Protein AF-A0A4U9TX77-F1 (afdb_monomer_lite)

InterPro domains:
  IPR004165 Coenzyme A transferase family I [PF01144] (2-104)
  IPR037171 NagB/RpiA transferase-like [SSF100950] (2-104)

Organism: Serratia fonticola (NCBI:txid47917)

Structure (mmCIF, N/CA/C/O backbone):
data_AF-A0A4U9TX77-F1
#
_entry.id   AF-A0A4U9TX77-F1
#
loop_
_atom_site.group_PDB
_atom_site.id
_atom_site.type_symbol
_atom_site.label_atom_id
_atom_site.label_alt_id
_atom_site.label_comp_id
_atom_site.label_asym_id
_atom_site.label_entity_id
_atom_site.label_seq_id
_atom_site.pdbx_PDB_ins_code
_atom_site.Cartn_x
_atom_site.Cartn_y
_atom_site.Cartn_z
_atom_site.occupancy
_atom_site.B_iso_or_equiv
_atom_site.auth_seq_id
_atom_site.auth_comp_id
_atom_site.auth_asym_id
_atom_site.auth_atom_id
_atom_site.pdbx_PDB_model_num
ATOM 1 N N . MET A 1 1 ? 6.964 0.429 -17.149 1.00 83.31 1 MET A N 1
ATOM 2 C CA . MET A 1 1 ? 6.309 0.214 -15.839 1.00 83.31 1 MET A CA 1
ATOM 3 C C . MET A 1 1 ? 4.940 0.872 -15.904 1.00 83.31 1 MET A C 1
ATOM 5 O O . MET A 1 1 ? 4.873 1.934 -16.502 1.00 83.31 1 MET A O 1
ATOM 9 N N . LYS A 1 2 ? 3.869 0.242 -15.406 1.00 95.12 2 LYS A N 1
ATOM 10 C CA . LYS A 1 2 ? 2.502 0.814 -15.444 1.00 95.12 2 LYS A CA 1
ATOM 11 C C . LYS A 1 2 ? 1.948 1.141 -14.052 1.00 95.12 2 LYS A C 1
ATOM 13 O O . LYS A 1 2 ? 1.067 1.982 -13.930 1.00 95.12 2 LYS A O 1
ATOM 18 N N . TRP A 1 3 ? 2.466 0.477 -13.023 1.00 97.31 3 TRP A N 1
ATOM 19 C CA . TRP A 1 3 ? 1.978 0.544 -11.652 1.00 97.31 3 TRP A CA 1
ATOM 20 C C . TRP A 1 3 ? 3.146 0.345 -10.680 1.00 97.31 3 TRP A C 1
ATOM 22 O O . TRP A 1 3 ? 4.036 -0.461 -10.974 1.00 97.31 3 TRP A O 1
ATOM 32 N N . ALA A 1 4 ? 3.149 1.069 -9.562 1.00 97.19 4 ALA A N 1
ATOM 33 C CA . ALA A 1 4 ? 4.161 1.002 -8.514 1.00 97.19 4 ALA A CA 1
ATOM 34 C C . ALA A 1 4 ? 3.541 1.202 -7.119 1.00 97.19 4 ALA A C 1
ATOM 36 O O . ALA A 1 4 ? 2.738 2.110 -6.912 1.00 97.19 4 ALA A O 1
ATOM 37 N N . LEU A 1 5 ? 3.984 0.396 -6.154 1.00 97.50 5 LEU A N 1
ATOM 38 C CA . LEU A 1 5 ? 3.725 0.567 -4.725 1.00 97.50 5 LEU A CA 1
ATOM 39 C C . LEU A 1 5 ? 5.067 0.542 -3.998 1.00 97.50 5 LEU A C 1
ATOM 41 O O . LEU A 1 5 ? 5.814 -0.432 -4.107 1.00 97.50 5 LEU A O 1
ATOM 45 N N . CYS A 1 6 ? 5.385 1.609 -3.270 1.00 96.38 6 CYS A N 1
ATOM 46 C CA . CYS A 1 6 ? 6.640 1.723 -2.528 1.00 96.38 6 CYS A CA 1
ATOM 47 C C . CYS A 1 6 ? 6.394 2.268 -1.120 1.00 96.38 6 CYS A C 1
ATOM 49 O O . CYS A 1 6 ? 5.335 2.822 -0.845 1.00 96.38 6 CYS A O 1
ATOM 51 N N . GLY A 1 7 ? 7.370 2.079 -0.227 1.00 95.00 7 GLY A N 1
ATOM 52 C CA . GLY A 1 7 ? 7.354 2.681 1.112 1.00 95.00 7 GLY A CA 1
ATOM 53 C C . GLY A 1 7 ? 8.170 3.966 1.232 1.00 95.00 7 GLY A C 1
ATOM 54 O O . GLY A 1 7 ? 8.058 4.686 2.220 1.00 95.00 7 GLY A O 1
ATOM 55 N N . HIS A 1 8 ? 9.018 4.236 0.237 1.00 94.50 8 HIS A N 1
ATOM 56 C CA . HIS A 1 8 ? 9.856 5.421 0.180 1.00 94.50 8 HIS A CA 1
ATOM 57 C C . HIS A 1 8 ? 10.262 5.712 -1.270 1.00 94.50 8 HIS A C 1
ATOM 59 O O . HIS A 1 8 ? 10.995 4.942 -1.887 1.00 94.50 8 HIS A O 1
ATOM 65 N N . TRP A 1 9 ? 9.787 6.831 -1.811 1.00 94.12 9 TRP A N 1
ATOM 66 C CA . TRP A 1 9 ? 9.955 7.192 -3.223 1.00 94.12 9 TRP A CA 1
ATOM 67 C C . TRP A 1 9 ? 11.233 8.005 -3.506 1.00 94.12 9 TRP A C 1
ATOM 69 O O . TRP A 1 9 ? 11.753 7.987 -4.620 1.00 94.12 9 TRP A O 1
ATOM 79 N N . GLY A 1 10 ? 11.818 8.653 -2.491 1.00 89.88 10 GLY A N 1
ATOM 80 C CA . GLY A 1 10 ? 12.993 9.523 -2.657 1.00 89.88 10 GLY A CA 1
ATOM 81 C C . GLY A 1 10 ? 14.273 8.817 -3.131 1.00 89.88 10 GLY A C 1
ATOM 82 O O . GLY A 1 10 ? 15.148 9.451 -3.708 1.00 89.88 10 GLY A O 1
ATOM 83 N N . GLN A 1 11 ? 14.381 7.497 -2.949 1.00 89.19 11 GLN A N 1
ATOM 84 C CA . GLN A 1 11 ? 15.561 6.706 -3.341 1.00 89.19 11 GLN A CA 1
ATOM 85 C C . GLN A 1 11 ? 15.557 6.294 -4.824 1.00 89.19 11 GLN A C 1
ATOM 87 O O . GLN A 1 11 ? 16.477 5.626 -5.291 1.00 89.19 11 GLN A O 1
ATOM 92 N N . SER A 1 12 ? 14.513 6.629 -5.586 1.00 90.44 12 SER A N 1
ATOM 93 C CA . SER A 1 12 ? 14.390 6.253 -7.000 1.00 90.44 12 SER A CA 1
ATOM 94 C C . SER A 1 12 ? 13.751 7.379 -7.820 1.00 90.44 12 SER A C 1
ATOM 96 O O . SER A 1 12 ? 12.615 7.236 -8.273 1.00 90.44 12 SER A O 1
ATOM 98 N N . PRO A 1 13 ? 14.485 8.484 -8.069 1.00 91.75 13 PRO A N 1
ATOM 99 C CA . PRO A 1 13 ? 13.938 9.704 -8.673 1.00 91.75 13 PRO A CA 1
ATOM 100 C C . PRO A 1 13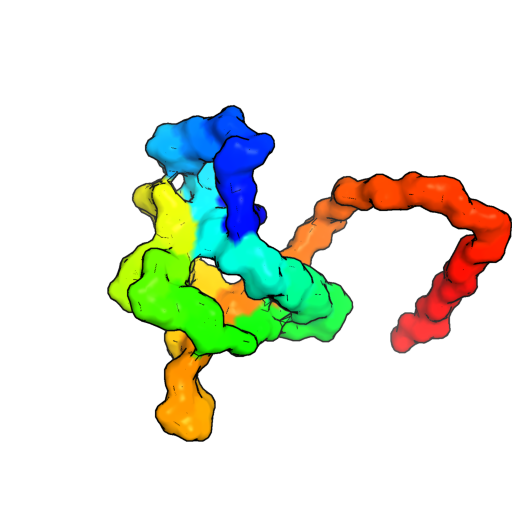 ? 13.277 9.455 -10.030 1.00 91.75 13 PRO A C 1
ATOM 102 O O . PRO A 1 13 ? 12.171 9.914 -10.261 1.00 91.75 13 PRO A O 1
ATOM 105 N N . ARG A 1 14 ? 13.861 8.602 -10.883 1.00 94.81 14 ARG A N 1
ATOM 106 C CA . ARG A 1 14 ? 13.270 8.272 -12.194 1.00 94.81 14 ARG A CA 1
ATOM 107 C C . ARG A 1 14 ? 11.885 7.621 -12.104 1.00 94.81 14 ARG A C 1
ATOM 109 O O . ARG A 1 14 ? 11.116 7.722 -13.051 1.00 94.81 14 ARG A O 1
ATOM 116 N N . ILE A 1 15 ? 11.587 6.893 -11.026 1.00 94.56 15 ILE A N 1
ATOM 117 C CA . ILE A 1 15 ? 10.262 6.287 -10.815 1.00 94.56 15 ILE A CA 1
ATOM 118 C C . ILE A 1 15 ? 9.300 7.346 -10.268 1.00 94.56 15 ILE A C 1
ATOM 120 O O . ILE A 1 15 ? 8.157 7.411 -10.717 1.00 94.56 15 ILE A O 1
ATOM 124 N N . SER A 1 16 ? 9.777 8.203 -9.365 1.00 95.62 16 SER A N 1
ATOM 125 C CA . SER A 1 16 ? 9.024 9.350 -8.849 1.00 95.62 16 SER A CA 1
ATOM 126 C C . SER A 1 16 ? 8.617 10.317 -9.962 1.00 95.62 16 SER A C 1
ATOM 128 O O . SER A 1 16 ? 7.439 10.640 -10.056 1.00 95.62 16 SER A O 1
ATOM 130 N N . ASP A 1 17 ? 9.521 10.646 -10.890 1.00 96.44 17 ASP A N 1
ATOM 131 C CA . ASP A 1 17 ? 9.231 11.497 -12.053 1.00 96.44 17 ASP A CA 1
ATOM 132 C C . ASP A 1 17 ? 8.069 10.939 -12.894 1.00 96.44 17 ASP A C 1
ATOM 134 O O . ASP A 1 17 ? 7.225 11.678 -13.400 1.00 96.44 17 ASP A O 1
ATOM 138 N N . LEU A 1 18 ? 8.000 9.611 -13.052 1.00 96.88 18 LEU A N 1
ATOM 139 C CA . LEU A 1 18 ? 6.904 8.963 -13.776 1.00 96.88 18 LEU A CA 1
ATOM 140 C C . LEU A 1 18 ? 5.578 9.069 -13.018 1.00 96.88 18 LEU A C 1
ATOM 142 O O . LEU A 1 18 ? 4.531 9.201 -13.655 1.00 96.88 18 LEU A O 1
ATOM 146 N N . ALA A 1 19 ? 5.606 8.988 -11.687 1.00 96.75 19 ALA A N 1
ATOM 147 C CA . ALA A 1 19 ? 4.417 9.169 -10.864 1.00 96.75 19 ALA A CA 1
ATOM 148 C C . ALA A 1 19 ? 3.932 10.624 -10.906 1.00 96.75 19 ALA A C 1
ATOM 150 O O . ALA A 1 19 ? 2.748 10.849 -11.150 1.00 96.75 19 ALA A O 1
ATOM 151 N N . GLU A 1 20 ? 4.829 11.599 -10.762 1.00 96.06 20 GLU A N 1
ATOM 152 C CA . GLU A 1 20 ? 4.509 13.031 -10.836 1.00 96.06 20 GLU A CA 1
ATOM 153 C C . GLU A 1 20 ? 3.924 13.420 -12.199 1.00 96.06 20 GLU A C 1
ATOM 155 O O . GLU A 1 20 ? 2.945 14.157 -12.284 1.00 96.06 20 GLU A O 1
ATOM 160 N N . GLN A 1 21 ? 4.456 12.850 -13.283 1.00 97.19 21 GLN A N 1
ATOM 161 C CA . GLN A 1 21 ? 3.963 13.075 -14.646 1.00 97.19 21 GLN A CA 1
ATOM 162 C C . GLN A 1 21 ? 2.690 12.274 -14.981 1.00 97.19 21 GLN A C 1
ATOM 164 O O . GLN A 1 21 ? 2.324 12.191 -16.153 1.00 97.19 21 GLN A O 1
ATOM 169 N N . ASN A 1 22 ? 2.031 11.646 -13.996 1.00 96.88 22 ASN A N 1
ATOM 170 C CA . ASN A 1 22 ? 0.844 10.799 -14.183 1.00 96.88 22 ASN A CA 1
ATOM 171 C C . ASN A 1 22 ? 1.035 9.663 -15.218 1.00 96.88 22 ASN A C 1
ATOM 173 O O . ASN A 1 22 ? 0.078 9.196 -15.834 1.00 96.88 22 ASN A O 1
ATOM 177 N N . LYS A 1 23 ? 2.271 9.186 -15.423 1.00 97.56 23 LYS A N 1
ATOM 178 C CA . LYS A 1 23 ? 2.589 8.124 -16.400 1.00 97.56 23 LYS A CA 1
ATOM 179 C C . LYS A 1 23 ? 2.394 6.714 -15.844 1.00 97.56 23 LYS A C 1
ATOM 181 O O . LYS A 1 23 ? 2.306 5.762 -16.620 1.00 97.56 23 LYS A O 1
ATOM 186 N N . ILE A 1 24 ? 2.358 6.566 -14.520 1.00 97.62 24 ILE A N 1
ATOM 187 C CA . ILE A 1 24 ? 2.136 5.295 -13.821 1.00 97.62 24 ILE A CA 1
ATOM 188 C C . ILE A 1 24 ? 1.135 5.476 -12.683 1.00 97.62 24 ILE A C 1
ATOM 190 O O . ILE A 1 24 ? 1.101 6.532 -12.055 1.00 97.62 24 ILE A O 1
ATOM 194 N N . ALA A 1 25 ? 0.374 4.429 -12.369 1.00 97.88 25 ALA A N 1
ATOM 195 C CA . ALA A 1 25 ? -0.340 4.364 -11.098 1.00 97.88 25 ALA A CA 1
ATOM 196 C C . ALA A 1 25 ? 0.673 4.197 -9.952 1.00 97.88 25 ALA A C 1
ATOM 198 O O . ALA A 1 25 ? 1.599 3.389 -10.053 1.00 97.88 25 ALA A O 1
ATOM 199 N N . ALA A 1 26 ? 0.522 4.975 -8.888 1.00 98.06 26 ALA A N 1
ATOM 200 C CA . ALA A 1 26 ? 1.529 5.169 -7.860 1.00 98.06 26 ALA A CA 1
ATOM 201 C C . ALA A 1 26 ? 0.892 5.197 -6.467 1.00 98.06 26 ALA A C 1
ATOM 203 O O . ALA A 1 26 ? 0.064 6.056 -6.158 1.00 98.06 26 ALA A O 1
ATOM 204 N N . TYR A 1 27 ? 1.325 4.266 -5.620 1.00 98.25 27 TYR A N 1
ATOM 205 C CA . TYR A 1 27 ? 0.869 4.121 -4.244 1.00 98.25 27 TYR A CA 1
ATOM 206 C C . TYR A 1 27 ? 2.028 4.229 -3.259 1.00 98.25 27 TYR A C 1
ATOM 208 O O . TYR A 1 27 ? 3.145 3.768 -3.519 1.00 98.25 27 TYR A O 1
ATOM 216 N N . ASN A 1 28 ? 1.740 4.778 -2.085 1.00 97.69 28 ASN A N 1
ATOM 217 C CA . ASN A 1 28 ? 2.674 4.844 -0.978 1.00 97.69 28 ASN A CA 1
ATOM 218 C C . ASN A 1 28 ? 2.051 4.248 0.285 1.00 97.69 28 ASN A C 1
ATOM 220 O O . ASN A 1 28 ? 1.130 4.817 0.868 1.00 97.69 28 ASN A O 1
ATOM 224 N N . TYR A 1 29 ? 2.571 3.097 0.702 1.00 98.25 29 TYR A N 1
ATOM 225 C CA . TYR A 1 29 ? 2.250 2.501 1.999 1.00 98.25 29 TYR A CA 1
ATOM 226 C C . TYR A 1 29 ? 3.317 2.902 3.015 1.00 98.25 29 TYR A C 1
ATOM 228 O O . TYR A 1 29 ? 4.487 2.992 2.64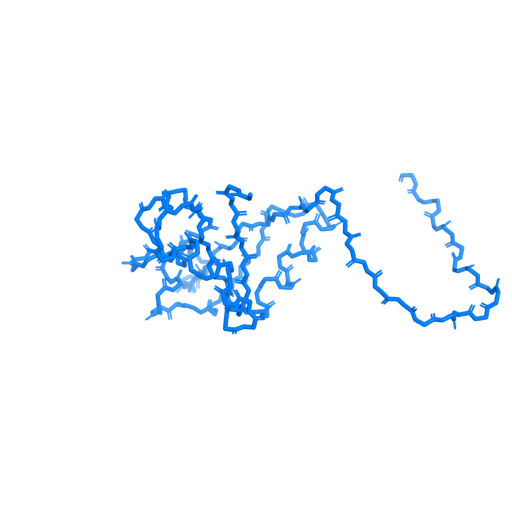9 1.00 98.25 29 TYR A O 1
ATOM 236 N N . PRO A 1 30 ? 2.988 3.058 4.307 1.00 97.94 30 PRO A N 1
ATOM 237 C CA . PRO A 1 30 ? 4.015 3.155 5.337 1.00 97.94 30 PRO A CA 1
ATOM 238 C C . PRO A 1 30 ? 4.981 1.962 5.228 1.00 97.94 30 PRO A C 1
ATOM 240 O O . PRO A 1 30 ? 4.544 0.815 5.138 1.00 97.94 30 PRO A O 1
ATOM 243 N N . GLN A 1 31 ? 6.297 2.201 5.224 1.00 97.38 31 GLN A N 1
ATOM 244 C CA . GLN A 1 31 ? 7.302 1.168 4.912 1.00 97.38 31 GLN A CA 1
ATOM 245 C C . GLN A 1 31 ? 7.179 -0.102 5.785 1.00 97.38 31 GLN A C 1
ATOM 247 O O . GLN A 1 31 ? 7.354 -1.223 5.295 1.00 97.38 31 GLN A O 1
ATOM 252 N N . GLY A 1 32 ? 6.846 0.061 7.070 1.00 97.44 32 GLY A N 1
ATOM 253 C CA . GLY A 1 32 ? 6.586 -1.061 7.978 1.00 97.44 32 GLY A CA 1
ATOM 254 C C . GLY A 1 32 ? 5.348 -1.870 7.580 1.00 97.44 32 GLY A C 1
ATOM 255 O O . GLY A 1 32 ? 5.416 -3.096 7.488 1.00 97.44 32 GLY A O 1
ATOM 256 N N . VAL A 1 33 ? 4.251 -1.180 7.258 1.00 98.00 33 VAL A N 1
ATOM 257 C CA . VAL A 1 33 ? 2.988 -1.778 6.797 1.00 98.00 33 VAL A CA 1
ATOM 258 C C . VAL A 1 33 ? 3.197 -2.520 5.477 1.00 98.00 33 VAL A C 1
ATOM 260 O O . VAL A 1 33 ? 2.780 -3.668 5.353 1.00 98.00 33 VAL A O 1
ATOM 263 N N . LEU A 1 34 ? 3.935 -1.940 4.522 1.00 98.00 34 LEU A N 1
ATOM 264 C CA . LEU A 1 34 ? 4.276 -2.607 3.260 1.00 98.00 34 LEU A CA 1
ATOM 265 C C . LEU A 1 34 ? 4.971 -3.956 3.506 1.00 98.00 34 LEU A C 1
ATOM 267 O O . LEU A 1 34 ? 4.575 -4.982 2.954 1.00 98.00 34 LEU A O 1
ATOM 271 N N . THR A 1 35 ? 5.957 -3.992 4.401 1.00 97.38 35 THR A N 1
ATOM 272 C CA . THR A 1 35 ? 6.672 -5.235 4.736 1.00 97.38 35 THR A CA 1
ATOM 273 C C . THR A 1 35 ? 5.751 -6.270 5.393 1.00 97.38 35 THR A C 1
ATOM 275 O O . THR A 1 35 ? 5.850 -7.467 5.114 1.00 97.38 35 THR A O 1
ATOM 278 N N . GLN A 1 36 ? 4.824 -5.831 6.246 1.00 98.12 36 GLN A N 1
ATOM 279 C CA . GLN A 1 36 ? 3.835 -6.715 6.862 1.00 98.12 36 GLN A CA 1
ATOM 280 C C . GLN A 1 36 ? 2.817 -7.247 5.839 1.00 98.12 36 GLN A C 1
ATOM 282 O O . GLN A 1 36 ? 2.498 -8.433 5.880 1.00 98.12 36 GLN A O 1
ATOM 287 N N . THR A 1 37 ? 2.375 -6.437 4.870 1.00 98.06 37 THR A N 1
ATOM 288 C CA . THR A 1 37 ? 1.487 -6.904 3.787 1.00 98.06 37 THR A CA 1
ATOM 289 C C . THR A 1 37 ? 2.147 -7.970 2.911 1.00 98.06 37 THR A C 1
ATOM 291 O O . THR A 1 37 ? 1.479 -8.919 2.511 1.00 98.06 37 THR A O 1
ATOM 294 N N . LEU A 1 38 ? 3.466 -7.890 2.681 1.00 97.88 38 LEU A N 1
ATOM 295 C CA . LEU A 1 38 ? 4.219 -8.946 1.990 1.00 97.88 38 LEU A CA 1
ATOM 296 C C . LEU A 1 38 ? 4.245 -10.255 2.795 1.00 97.88 38 LEU A C 1
ATOM 298 O O . LEU A 1 38 ? 4.127 -11.337 2.223 1.00 97.88 38 LEU A O 1
ATOM 302 N N . ARG A 1 39 ? 4.355 -10.172 4.128 1.00 97.81 39 ARG A N 1
ATOM 303 C CA . ARG A 1 39 ? 4.266 -11.346 5.012 1.00 97.81 39 ARG A CA 1
ATOM 304 C C . ARG A 1 39 ? 2.867 -11.962 4.994 1.00 97.81 39 ARG A C 1
ATOM 306 O O . ARG A 1 39 ? 2.748 -13.179 4.908 1.00 97.81 39 ARG A O 1
ATOM 313 N N . ALA A 1 40 ? 1.829 -11.131 5.040 1.00 97.81 40 ALA A N 1
ATOM 314 C CA . ALA A 1 40 ? 0.441 -11.569 4.936 1.00 97.81 40 ALA A CA 1
ATOM 315 C C . ALA A 1 40 ? 0.172 -12.259 3.589 1.00 97.81 40 ALA A C 1
ATOM 317 O O . ALA A 1 40 ? -0.380 -13.357 3.562 1.00 97.81 40 ALA A O 1
ATOM 318 N N . ALA A 1 41 ? 0.663 -11.682 2.485 1.00 97.75 41 ALA A N 1
ATOM 319 C CA . ALA A 1 41 ? 0.580 -12.284 1.155 1.00 97.75 41 ALA A CA 1
ATOM 320 C C . ALA A 1 41 ? 1.228 -13.679 1.107 1.00 97.75 41 ALA A C 1
ATOM 322 O O . ALA A 1 41 ? 0.651 -14.603 0.537 1.00 97.75 41 ALA A O 1
ATOM 323 N N . ALA A 1 42 ? 2.394 -13.853 1.741 1.00 96.75 42 ALA A N 1
ATOM 324 C CA . ALA A 1 42 ? 3.074 -15.148 1.826 1.00 96.75 42 ALA A CA 1
ATOM 325 C C . ALA A 1 42 ? 2.283 -16.198 2.630 1.00 96.75 42 ALA A C 1
ATOM 327 O O . ALA A 1 42 ? 2.409 -17.390 2.369 1.00 96.75 42 ALA A O 1
ATOM 328 N N . ALA A 1 43 ? 1.453 -15.761 3.579 1.00 97.69 43 ALA A N 1
ATOM 329 C CA . ALA A 1 43 ? 0.532 -16.609 4.333 1.00 97.69 43 ALA A CA 1
ATOM 330 C C . ALA A 1 43 ? -0.849 -16.759 3.660 1.00 97.69 43 ALA A C 1
ATOM 332 O O . ALA A 1 43 ? -1.780 -17.257 4.289 1.00 97.69 43 ALA A O 1
ATOM 333 N N . HIS A 1 44 ? -1.005 -16.303 2.410 1.00 96.69 44 HIS A N 1
ATOM 334 C CA . HIS A 1 44 ? -2.279 -16.259 1.679 1.00 96.69 44 HIS A CA 1
ATOM 335 C C . HIS A 1 44 ? -3.392 -15.466 2.384 1.00 96.69 44 HIS A C 1
ATOM 337 O O . HIS A 1 44 ? -4.578 -15.655 2.111 1.00 96.69 44 HIS A O 1
ATOM 343 N N . GLN A 1 45 ? -3.021 -14.541 3.267 1.00 98.06 45 GLN A N 1
ATOM 344 C CA . GLN A 1 45 ? -3.964 -13.624 3.889 1.00 98.06 45 GLN A CA 1
ATOM 345 C C . GLN A 1 45 ? -4.294 -12.480 2.918 1.00 98.06 45 GLN A C 1
ATOM 347 O O . GLN A 1 45 ? -3.417 -12.012 2.186 1.00 98.06 45 GLN A O 1
ATOM 352 N N . PRO A 1 46 ? -5.543 -11.984 2.909 1.00 97.62 46 PRO A N 1
ATOM 353 C CA . PRO A 1 46 ? -5.976 -10.979 1.939 1.00 97.62 46 PRO A CA 1
ATOM 354 C C . PRO A 1 46 ? -5.403 -9.578 2.211 1.00 97.62 46 PRO A C 1
ATOM 356 O O . PRO A 1 46 ? -5.414 -8.727 1.323 1.00 97.62 46 PRO A O 1
ATOM 359 N N . GLY A 1 47 ? -4.930 -9.312 3.430 1.00 97.88 47 GLY A N 1
ATOM 360 C CA . GLY A 1 47 ? -4.459 -8.005 3.883 1.00 97.88 47 GLY A CA 1
ATOM 361 C C . GLY A 1 47 ? -4.118 -8.007 5.368 1.00 97.88 47 GLY A C 1
ATOM 362 O O . GLY A 1 47 ? -4.163 -9.057 6.009 1.00 97.88 47 GLY A O 1
ATOM 363 N N . ILE A 1 48 ? -3.797 -6.832 5.903 1.00 98.38 48 ILE A N 1
ATOM 364 C CA . ILE A 1 48 ? -3.555 -6.616 7.336 1.00 98.38 48 ILE A CA 1
ATOM 365 C C . ILE A 1 48 ? -4.385 -5.449 7.859 1.00 98.38 48 ILE A C 1
ATOM 367 O O . ILE A 1 48 ? -4.795 -4.583 7.090 1.00 98.38 48 ILE A O 1
ATOM 371 N N . LEU A 1 49 ? -4.582 -5.418 9.171 1.00 98.06 49 LEU A N 1
ATOM 372 C CA . LEU A 1 49 ? -5.210 -4.316 9.889 1.00 98.06 49 LEU A CA 1
ATOM 373 C C . LEU A 1 49 ? -4.142 -3.544 10.657 1.00 98.06 49 LEU A C 1
ATOM 375 O O . LEU A 1 49 ? -3.264 -4.150 11.273 1.00 98.06 49 LEU A O 1
ATOM 379 N N . SER A 1 50 ? -4.192 -2.218 10.597 1.00 97.62 50 SER A N 1
ATOM 380 C CA . SER A 1 50 ? -3.262 -1.359 11.324 1.00 97.62 50 SER A CA 1
ATOM 381 C C . SER A 1 50 ? -3.851 0.029 11.552 1.00 97.62 50 SER A C 1
ATOM 383 O O . SER A 1 50 ? -4.490 0.582 10.665 1.00 97.62 50 SER A O 1
ATOM 385 N N . GLU A 1 51 ? -3.591 0.622 12.713 1.00 97.00 51 GLU A N 1
ATOM 386 C CA . GLU A 1 51 ? -3.925 2.027 13.013 1.00 97.00 51 GLU A CA 1
ATOM 387 C C . GLU A 1 51 ? -2.937 3.003 12.350 1.00 97.00 51 GLU A C 1
ATOM 389 O O . GLU A 1 51 ? -3.184 4.205 12.242 1.00 97.00 51 GLU A O 1
ATOM 394 N N . ILE A 1 52 ? -1.789 2.494 11.887 1.00 98.12 52 ILE A N 1
ATOM 395 C CA . ILE A 1 52 ? -0.748 3.308 11.267 1.00 98.12 52 ILE A CA 1
ATOM 396 C C . ILE A 1 52 ? -1.316 3.970 10.017 1.00 98.12 52 ILE A C 1
ATOM 398 O O . ILE A 1 52 ? -1.766 3.282 9.106 1.00 98.12 52 ILE A O 1
ATOM 402 N N . GLY A 1 53 ? -1.237 5.299 9.955 1.00 97.06 53 GLY A N 1
ATOM 403 C CA . GLY A 1 53 ? -1.686 6.095 8.814 1.00 97.06 53 GLY A CA 1
ATOM 404 C C . GLY A 1 53 ? -3.058 6.750 8.985 1.00 97.06 53 GLY A C 1
ATOM 405 O O . GLY A 1 53 ? -3.389 7.603 8.159 1.00 97.06 53 GLY A O 1
ATOM 406 N N . ILE A 1 54 ? -3.815 6.427 10.044 1.00 97.56 54 ILE A N 1
ATOM 407 C CA . ILE A 1 54 ? -5.066 7.130 10.380 1.00 97.56 54 ILE A CA 1
ATOM 408 C C . ILE A 1 54 ? -4.793 8.631 10.513 1.00 97.56 54 ILE A C 1
ATOM 410 O O . ILE A 1 54 ? -3.811 9.048 11.127 1.00 97.56 54 ILE A O 1
ATOM 414 N N . GLY A 1 55 ? -5.642 9.450 9.890 1.00 96.56 55 GLY A N 1
ATOM 415 C CA . GLY A 1 55 ? -5.498 10.906 9.897 1.00 96.56 55 GLY A CA 1
ATOM 416 C C . GLY A 1 55 ? -4.353 11.455 9.033 1.00 96.56 55 GLY A C 1
ATOM 417 O O . GLY A 1 55 ? -4.130 12.664 9.028 1.00 96.56 55 GLY A O 1
ATOM 418 N N . THR A 1 56 ? -3.656 10.619 8.260 1.00 97.81 56 THR A N 1
ATOM 419 C CA . THR A 1 56 ? -2.611 11.052 7.312 1.00 97.81 56 THR A CA 1
ATOM 420 C C . THR A 1 56 ? -3.079 10.916 5.862 1.00 97.81 56 THR A C 1
ATOM 422 O O . THR A 1 56 ? -4.160 10.395 5.606 1.00 97.81 56 THR A O 1
ATOM 425 N N . PHE A 1 57 ? -2.235 11.275 4.888 1.00 96.94 57 PHE A N 1
ATOM 426 C CA . PHE A 1 57 ? -2.552 11.088 3.464 1.00 96.94 57 PHE A CA 1
ATOM 427 C C . PHE A 1 57 ? -2.831 9.619 3.067 1.00 96.94 57 PHE A C 1
ATOM 429 O O . PHE A 1 57 ? -3.408 9.338 2.016 1.00 96.94 57 PHE A O 1
ATOM 436 N N . VAL A 1 58 ? -2.394 8.664 3.894 1.00 97.62 58 VAL A N 1
ATOM 437 C CA . VAL A 1 58 ? -2.648 7.230 3.711 1.00 97.62 58 VAL A CA 1
ATOM 438 C C . VAL A 1 58 ? -4.091 6.864 4.069 1.00 97.62 58 VAL A C 1
ATOM 440 O O . VAL A 1 58 ? -4.627 5.894 3.537 1.00 97.62 58 VAL A O 1
ATOM 443 N N . ASP A 1 59 ? -4.736 7.651 4.932 1.00 97.94 59 ASP A N 1
ATOM 444 C CA . ASP A 1 59 ? -6.131 7.466 5.311 1.00 97.94 59 ASP A CA 1
ATOM 445 C C . ASP A 1 59 ? -7.030 7.593 4.062 1.00 97.94 59 ASP A C 1
ATOM 447 O O . ASP A 1 59 ? -6.914 8.572 3.313 1.00 97.94 59 ASP A O 1
ATOM 451 N N . PRO A 1 60 ? -7.924 6.623 3.796 1.00 97.31 60 PRO A N 1
ATOM 452 C CA . PRO A 1 60 ? -8.824 6.656 2.644 1.00 97.31 60 PRO A CA 1
ATOM 453 C C . PRO A 1 60 ? -9.819 7.820 2.681 1.00 97.31 60 PRO A C 1
ATOM 455 O O . PRO A 1 60 ? -10.364 8.170 1.639 1.00 97.31 60 PRO A O 1
ATOM 458 N N . ARG A 1 61 ? -10.029 8.460 3.840 1.00 97.44 61 ARG A N 1
ATOM 459 C CA . ARG A 1 61 ? -10.798 9.713 3.947 1.00 97.44 61 ARG A CA 1
ATOM 460 C C . ARG A 1 61 ? -10.064 10.917 3.342 1.00 97.44 61 ARG A C 1
ATOM 462 O O . ARG A 1 61 ? -10.677 11.964 3.159 1.00 97.44 61 ARG A O 1
ATOM 469 N N . GLN A 1 62 ? -8.767 10.781 3.058 1.00 96.75 62 GLN A N 1
ATOM 470 C CA . GLN A 1 62 ? -7.924 11.798 2.433 1.00 96.75 62 GLN A CA 1
ATOM 471 C C . GLN A 1 62 ? -7.512 11.347 1.020 1.00 96.75 62 GLN A C 1
ATOM 473 O O . GLN A 1 62 ? -8.320 11.419 0.098 1.00 96.75 62 GLN A O 1
ATOM 478 N N . GLN A 1 63 ? -6.278 10.865 0.825 1.00 96.62 63 GLN A N 1
ATOM 479 C CA . GLN A 1 63 ? -5.773 10.401 -0.474 1.00 96.62 63 GLN A CA 1
ATOM 480 C C . GLN A 1 63 ? -5.711 8.870 -0.587 1.00 96.62 63 GLN A C 1
ATOM 482 O O . GLN A 1 63 ? -5.468 8.355 -1.680 1.00 96.62 63 GLN A O 1
ATOM 487 N N . GLY A 1 64 ? -5.895 8.119 0.505 1.00 97.38 64 GLY A N 1
ATOM 488 C CA . GLY A 1 64 ? -5.821 6.652 0.485 1.00 97.38 64 GLY A CA 1
ATOM 489 C C . GLY A 1 64 ? -4.458 6.113 0.039 1.00 97.38 64 GLY A C 1
ATOM 490 O O . GLY A 1 64 ? -4.379 5.061 -0.597 1.00 97.38 64 GLY A O 1
ATOM 491 N N . GLY A 1 65 ? -3.384 6.871 0.287 1.00 97.06 65 GLY A N 1
ATOM 492 C CA . GLY A 1 65 ? -2.022 6.515 -0.114 1.00 97.06 65 GLY A CA 1
ATOM 493 C C . GLY A 1 65 ? -1.751 6.623 -1.619 1.00 97.06 65 GLY A C 1
ATOM 494 O O . GLY A 1 65 ? -0.699 6.176 -2.076 1.00 97.06 65 GLY A O 1
ATOM 495 N N . LYS A 1 66 ? -2.671 7.196 -2.401 1.00 98.31 66 LYS A N 1
ATOM 496 C CA . LYS A 1 66 ? -2.505 7.443 -3.840 1.00 98.31 66 LYS A CA 1
ATOM 497 C C . LYS A 1 66 ? -1.642 8.688 -4.045 1.00 98.31 66 LYS A C 1
ATOM 499 O O . LYS A 1 66 ? -1.872 9.708 -3.400 1.00 98.31 66 LYS A O 1
ATOM 504 N N . LEU A 1 67 ? -0.654 8.610 -4.935 1.00 97.06 67 LEU A N 1
ATOM 505 C CA . LEU A 1 67 ? 0.304 9.704 -5.143 1.00 97.06 67 LEU A CA 1
ATOM 506 C C . LEU A 1 67 ? -0.041 10.644 -6.298 1.00 97.06 67 LEU A C 1
ATOM 508 O O . LEU A 1 67 ? 0.574 11.698 -6.422 1.00 97.06 67 LEU A O 1
ATOM 512 N N . ASN A 1 68 ? -0.973 10.264 -7.168 1.00 97.25 68 ASN A N 1
ATOM 513 C CA . ASN A 1 68 ? -1.301 11.041 -8.355 1.00 97.25 68 ASN A CA 1
ATOM 514 C C . ASN A 1 68 ? -2.738 10.779 -8.825 1.00 97.25 68 ASN A C 1
ATOM 516 O O . ASN A 1 68 ? -3.436 9.903 -8.310 1.00 97.25 68 ASN A O 1
ATOM 520 N N . GLU A 1 69 ? -3.182 11.538 -9.823 1.00 96.62 69 GLU A N 1
ATOM 521 C CA . GLU A 1 69 ? -4.572 11.527 -10.272 1.00 96.62 69 GLU A CA 1
ATOM 522 C C . GLU A 1 69 ? -4.917 10.301 -11.114 1.00 96.62 69 GLU A C 1
ATOM 524 O O . GLU A 1 69 ? -6.064 9.854 -11.086 1.00 96.62 69 GLU A O 1
ATOM 529 N N . VAL A 1 70 ? -3.957 9.729 -11.849 1.00 97.50 70 VAL A N 1
ATOM 530 C CA . VAL A 1 70 ? -4.189 8.506 -12.642 1.00 97.50 70 VAL A CA 1
ATOM 531 C C . VAL A 1 70 ? -4.439 7.276 -11.755 1.00 97.50 70 VAL A C 1
ATOM 533 O O . VAL A 1 70 ? -5.033 6.291 -12.195 1.00 97.50 70 VAL A O 1
ATOM 536 N N . THR A 1 71 ? -4.046 7.334 -10.483 1.00 97.88 71 THR A N 1
ATOM 537 C CA . THR A 1 71 ? -4.258 6.261 -9.510 1.00 97.88 71 THR A CA 1
ATOM 538 C C . THR A 1 71 ? -5.683 6.295 -8.966 1.00 97.88 71 THR A C 1
ATOM 540 O O . THR A 1 71 ? -6.054 7.218 -8.246 1.00 97.88 71 THR A O 1
ATOM 543 N N . LYS A 1 72 ? -6.502 5.287 -9.299 1.00 96.12 72 LYS A N 1
ATOM 54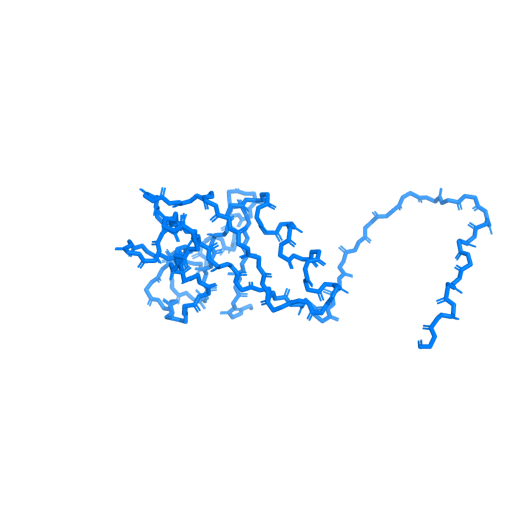4 C CA . LYS A 1 72 ? -7.933 5.262 -8.935 1.00 96.12 72 LYS A CA 1
ATOM 545 C C . LYS A 1 72 ? -8.334 4.143 -7.981 1.00 96.12 72 LYS A C 1
ATOM 547 O O . LYS A 1 72 ? -9.151 4.397 -7.104 1.00 96.12 72 LYS A O 1
ATOM 552 N N . GLU A 1 73 ? -7.761 2.950 -8.115 1.00 97.12 73 GLU A N 1
ATOM 553 C CA . GLU A 1 73 ? -8.134 1.785 -7.302 1.00 97.12 73 GLU A CA 1
ATOM 554 C C . GLU A 1 73 ? -7.829 2.011 -5.812 1.00 97.12 73 GLU A C 1
ATOM 556 O O . GLU A 1 73 ? -6.756 2.507 -5.459 1.00 97.12 73 GLU A O 1
ATOM 561 N N . ASP A 1 74 ? -8.769 1.639 -4.942 1.00 97.69 74 ASP A N 1
ATOM 562 C CA . ASP A 1 74 ? -8.619 1.706 -3.489 1.00 97.69 74 ASP A CA 1
ATOM 563 C C . ASP A 1 74 ? -7.957 0.441 -2.945 1.00 97.69 74 ASP A C 1
ATOM 565 O O . ASP A 1 74 ? -8.527 -0.652 -2.977 1.00 97.69 74 ASP A O 1
ATOM 569 N N . LEU A 1 75 ? -6.757 0.603 -2.389 1.00 98.12 75 LEU A N 1
ATOM 570 C CA . LEU A 1 75 ? -6.029 -0.487 -1.734 1.00 98.12 75 LEU A CA 1
ATOM 571 C C . LEU A 1 75 ? -6.146 -0.447 -0.206 1.00 98.12 75 LEU A C 1
ATOM 573 O O . LEU A 1 75 ? -5.734 -1.396 0.461 1.00 98.12 75 LEU A O 1
ATOM 577 N N . ILE A 1 76 ? -6.669 0.650 0.341 1.00 98.56 76 ILE A N 1
ATOM 578 C CA . ILE A 1 76 ? -6.789 0.897 1.777 1.00 98.56 76 ILE A CA 1
ATOM 579 C C . ILE A 1 76 ? -8.254 1.169 2.086 1.00 98.56 76 ILE A C 1
ATOM 581 O O . ILE A 1 76 ? -8.913 1.907 1.355 1.00 98.56 76 ILE A O 1
ATOM 585 N N . LYS A 1 77 ? -8.771 0.563 3.151 1.00 98.12 77 LYS A N 1
ATOM 586 C CA . LYS A 1 77 ? -10.148 0.767 3.612 1.00 98.12 77 LYS A CA 1
ATOM 587 C C . LYS A 1 77 ? -10.151 1.077 5.096 1.00 98.12 77 LYS A C 1
ATOM 589 O O . LYS A 1 77 ? -9.376 0.483 5.834 1.00 98.12 77 LYS A O 1
ATOM 594 N N . LEU A 1 78 ? -11.033 1.969 5.525 1.00 97.94 78 LEU A N 1
ATOM 595 C CA . LEU A 1 78 ? -11.317 2.159 6.941 1.00 97.94 78 LEU A CA 1
ATOM 596 C C . LEU A 1 78 ? -12.254 1.035 7.390 1.00 97.94 78 LEU A C 1
ATOM 598 O O . LEU A 1 78 ? -13.234 0.737 6.705 1.00 97.94 78 LEU A O 1
ATOM 602 N N . VAL A 1 79 ? -11.930 0.393 8.504 1.00 97.81 79 VAL A N 1
ATOM 603 C CA . VAL A 1 79 ? -12.761 -0.629 9.139 1.00 97.81 79 VAL A CA 1
ATOM 604 C C . VAL A 1 79 ? -12.818 -0.366 10.636 1.00 97.81 79 VAL A C 1
ATOM 606 O O . VAL A 1 79 ? -11.887 0.201 11.199 1.00 97.81 79 VAL A O 1
ATOM 609 N N . GLU A 1 80 ? -13.898 -0.788 11.276 1.00 97.50 80 GLU A N 1
ATOM 610 C CA . GLU A 1 80 ? -14.084 -0.645 12.717 1.00 97.50 80 GLU A CA 1
ATOM 611 C C . GLU A 1 80 ? -14.180 -2.032 13.351 1.00 97.50 80 GLU A C 1
ATOM 613 O O . GLU A 1 80 ? -14.905 -2.899 12.855 1.00 97.50 80 GLU A O 1
ATOM 618 N N . ILE A 1 81 ? -13.405 -2.256 14.409 1.00 96.56 81 ILE A N 1
ATOM 619 C CA . ILE A 1 81 ? -13.388 -3.500 15.183 1.00 96.56 81 ILE A CA 1
ATOM 620 C C . ILE A 1 81 ? -13.345 -3.099 16.651 1.00 96.56 81 ILE A C 1
ATOM 622 O O . ILE A 1 81 ? -12.520 -2.274 17.031 1.00 96.56 81 ILE A O 1
ATOM 626 N N . ASP A 1 82 ? -14.251 -3.650 17.458 1.00 95.44 82 ASP A N 1
ATOM 627 C CA . ASP A 1 82 ? -14.343 -3.365 18.895 1.00 95.44 82 ASP A CA 1
ATOM 628 C C . ASP A 1 82 ? -14.423 -1.855 19.223 1.00 95.44 82 ASP A C 1
ATOM 630 O O . ASP A 1 82 ? -13.820 -1.374 20.180 1.00 95.44 82 ASP A O 1
ATOM 634 N N . ASN A 1 83 ? -15.189 -1.098 18.421 1.00 95.75 83 ASN A N 1
ATOM 635 C CA . ASN A 1 83 ? -15.338 0.366 18.491 1.00 95.75 83 ASN A CA 1
ATOM 636 C C . ASN A 1 83 ? -14.026 1.156 18.294 1.00 95.75 83 ASN A C 1
ATOM 638 O O . ASN A 1 83 ? -13.915 2.306 18.728 1.00 95.75 83 ASN A O 1
ATOM 642 N N . GLN A 1 84 ? -13.022 0.550 17.656 1.00 96.38 84 GLN A N 1
ATOM 643 C CA . GLN A 1 84 ? -11.765 1.197 17.286 1.00 96.38 84 GLN A CA 1
ATOM 644 C C . GLN A 1 84 ? -11.591 1.208 15.762 1.00 96.38 84 GLN A C 1
ATOM 646 O O . GLN A 1 84 ? -11.855 0.216 15.077 1.00 96.38 84 GLN A O 1
ATOM 651 N N . GLU A 1 85 ? -11.144 2.346 15.223 1.00 97.75 85 GLU A N 1
ATOM 652 C CA . GLU A 1 85 ? -10.847 2.502 13.797 1.00 97.75 85 GLU A CA 1
ATOM 653 C C . GLU A 1 85 ? -9.504 1.853 13.436 1.00 97.75 85 GLU A C 1
ATOM 655 O O . GLU A 1 85 ? -8.481 2.095 14.074 1.00 97.75 85 GLU A O 1
ATOM 660 N N . TYR A 1 86 ? -9.493 1.105 12.337 1.00 98.38 86 TYR A N 1
ATOM 661 C CA . TYR A 1 86 ? -8.304 0.529 11.723 1.00 98.38 86 TYR A CA 1
ATOM 662 C C . TYR A 1 86 ? -8.295 0.801 10.223 1.00 98.38 86 TYR A C 1
ATOM 664 O O . TYR A 1 86 ? -9.331 0.881 9.563 1.00 98.38 86 TYR A O 1
ATOM 672 N N . LEU A 1 87 ? -7.099 0.859 9.647 1.00 98.56 87 LEU A N 1
ATOM 673 C CA . LEU A 1 87 ? -6.913 0.789 8.208 1.00 98.56 87 LEU A CA 1
ATOM 674 C C . LEU A 1 87 ? -6.631 -0.657 7.809 1.00 98.56 87 LEU A C 1
ATOM 676 O O . LEU A 1 87 ? -5.662 -1.282 8.245 1.00 98.56 87 LEU A O 1
ATOM 680 N N . TYR A 1 88 ? -7.489 -1.187 6.950 1.00 98.62 88 TYR A N 1
ATOM 681 C CA . TYR A 1 88 ? -7.249 -2.415 6.223 1.00 98.62 88 TYR A CA 1
ATOM 682 C C . TYR A 1 88 ? -6.375 -2.127 5.004 1.00 98.62 88 TYR A C 1
ATOM 684 O O . TYR A 1 88 ? -6.787 -1.406 4.095 1.00 98.62 88 TYR A O 1
ATOM 692 N N . TYR A 1 89 ? -5.196 -2.738 4.966 1.00 98.62 89 TYR A N 1
ATOM 693 C CA . TYR A 1 89 ? -4.253 -2.672 3.855 1.00 9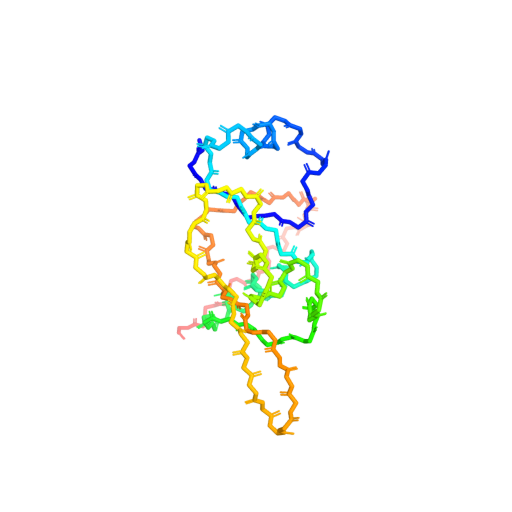8.62 89 TYR A CA 1
ATOM 694 C C . TYR A 1 89 ? -4.304 -3.967 3.052 1.00 98.62 89 TYR A C 1
ATOM 696 O O . TYR A 1 89 ? -3.989 -5.042 3.572 1.00 98.62 89 TYR A O 1
ATOM 704 N N . LYS A 1 90 ? -4.670 -3.875 1.771 1.00 98.44 90 LYS A N 1
ATOM 705 C CA . LYS A 1 90 ? -4.727 -5.030 0.870 1.00 98.44 90 LYS A CA 1
ATOM 706 C C . LYS A 1 90 ? -3.329 -5.619 0.656 1.00 98.44 90 LYS A C 1
ATOM 708 O O . LYS A 1 90 ? -2.385 -4.910 0.313 1.00 98.44 90 LYS A O 1
ATOM 713 N N . ALA A 1 91 ? -3.203 -6.935 0.812 1.00 98.06 91 ALA A N 1
ATOM 714 C CA . ALA A 1 91 ? -1.971 -7.647 0.505 1.00 98.06 91 ALA A CA 1
ATOM 715 C C . ALA A 1 91 ? -1.835 -7.852 -1.010 1.00 98.06 91 ALA A C 1
ATOM 717 O O . ALA A 1 91 ? -2.782 -8.259 -1.689 1.00 98.06 91 ALA A O 1
ATOM 718 N N . ILE A 1 92 ? -0.640 -7.584 -1.536 1.00 96.75 92 ILE A N 1
ATOM 719 C CA . ILE A 1 92 ? -0.306 -7.752 -2.952 1.00 96.75 92 ILE A CA 1
ATOM 720 C C . ILE A 1 92 ? 0.873 -8.717 -3.040 1.00 96.75 92 ILE A C 1
ATOM 722 O O . ILE A 1 92 ? 1.972 -8.415 -2.576 1.00 96.75 92 ILE A O 1
ATOM 726 N N . ALA A 1 93 ? 0.631 -9.892 -3.619 1.00 96.12 93 ALA A N 1
ATOM 727 C CA . ALA A 1 93 ? 1.653 -10.913 -3.806 1.00 96.12 93 ALA A CA 1
ATOM 728 C C . ALA A 1 93 ? 2.439 -10.643 -5.105 1.00 96.12 93 ALA A C 1
ATOM 730 O O . ALA A 1 93 ? 1.838 -10.655 -6.183 1.00 96.12 93 ALA A O 1
ATOM 731 N N . PRO A 1 94 ? 3.763 -10.413 -5.048 1.00 95.69 94 PRO A N 1
ATOM 732 C CA . PRO A 1 94 ? 4.569 -10.273 -6.253 1.00 95.69 94 PRO A CA 1
ATOM 733 C C . PRO A 1 94 ? 4.742 -11.627 -6.954 1.00 95.69 94 PRO A C 1
ATOM 735 O O . PRO A 1 94 ? 4.933 -12.655 -6.308 1.00 95.69 94 PRO A O 1
ATOM 738 N N . ASN A 1 95 ? 4.743 -11.629 -8.288 1.00 97.19 95 ASN A N 1
ATOM 739 C CA . ASN A 1 95 ? 5.001 -12.845 -9.072 1.00 97.19 95 ASN A CA 1
ATOM 740 C C . ASN A 1 95 ? 6.495 -13.188 -9.175 1.00 97.19 95 ASN A C 1
ATOM 742 O O . ASN A 1 95 ? 6.852 -14.341 -9.398 1.00 97.19 95 ASN A O 1
ATOM 746 N N . VAL A 1 96 ? 7.366 -12.184 -9.050 1.00 97.06 96 VAL A N 1
ATOM 747 C CA . VAL A 1 96 ? 8.823 -12.309 -9.178 1.00 97.06 96 VAL A CA 1
ATOM 748 C C . VAL A 1 96 ? 9.483 -11.524 -8.048 1.00 97.06 96 VAL A C 1
ATOM 750 O O . VAL A 1 96 ? 9.052 -10.415 -7.737 1.00 97.06 96 VAL A O 1
ATOM 753 N N . ALA A 1 97 ? 10.539 -12.083 -7.452 1.00 95.25 97 ALA A N 1
ATOM 754 C CA . ALA A 1 97 ? 11.314 -11.443 -6.394 1.00 95.25 97 ALA A CA 1
ATOM 755 C C . ALA A 1 97 ? 12.802 -11.370 -6.766 1.00 95.25 97 ALA A C 1
ATOM 757 O O . ALA A 1 97 ? 13.415 -12.381 -7.106 1.00 95.25 97 ALA A O 1
ATOM 758 N N . PHE A 1 98 ? 13.389 -10.177 -6.652 1.00 95.50 98 PHE A N 1
ATOM 759 C CA . PHE A 1 98 ? 14.833 -9.967 -6.749 1.00 95.50 98 PHE A CA 1
ATOM 760 C C . PHE A 1 98 ? 15.414 -9.888 -5.334 1.00 95.50 98 PHE A C 1
ATOM 762 O O . PHE A 1 98 ? 15.138 -8.941 -4.602 1.00 95.50 98 PHE A O 1
ATOM 769 N N . ILE A 1 99 ? 16.192 -10.897 -4.934 1.00 94.75 99 ILE A N 1
ATOM 770 C CA . ILE A 1 99 ? 16.748 -11.036 -3.578 1.00 94.75 99 ILE A CA 1
ATOM 771 C C . ILE A 1 99 ? 18.268 -11.208 -3.682 1.00 94.75 99 ILE A C 1
ATOM 773 O O . ILE A 1 99 ? 18.759 -11.877 -4.590 1.00 94.75 99 ILE A O 1
ATOM 777 N N . ARG A 1 100 ? 19.019 -10.623 -2.743 1.00 93.88 100 ARG A N 1
ATOM 778 C CA . ARG A 1 100 ? 20.474 -10.791 -2.611 1.00 93.88 100 ARG A CA 1
ATOM 779 C C . ARG A 1 100 ? 20.795 -11.461 -1.277 1.00 93.88 100 ARG A C 1
ATOM 781 O O . ARG A 1 100 ? 20.294 -11.028 -0.246 1.00 93.88 100 ARG A O 1
ATOM 788 N N . ALA A 1 101 ? 21.665 -12.466 -1.299 1.00 89.81 101 ALA A N 1
ATOM 789 C CA . ALA A 1 101 ? 22.176 -13.146 -0.109 1.00 89.81 101 ALA A CA 1
ATOM 790 C C . ALA A 1 101 ? 23.705 -13.280 -0.186 1.00 89.81 101 ALA A C 1
ATOM 792 O O . ALA A 1 101 ? 24.272 -13.336 -1.279 1.00 89.81 101 ALA A O 1
ATOM 793 N N . THR A 1 102 ? 24.375 -13.319 0.966 1.00 88.94 102 THR A N 1
ATOM 794 C CA . THR A 1 102 ? 25.770 -13.771 1.053 1.00 88.94 102 THR A CA 1
ATOM 795 C C . THR A 1 102 ? 25.825 -15.301 0.958 1.00 88.94 102 THR A C 1
ATOM 797 O O . THR A 1 102 ? 24.837 -15.965 1.285 1.00 88.94 102 THR A O 1
ATOM 800 N N . PRO A 1 103 ? 26.944 -15.893 0.503 1.00 81.25 103 PRO A N 1
ATOM 801 C CA . PRO A 1 103 ? 27.070 -17.344 0.444 1.00 81.25 103 PRO A CA 1
ATOM 802 C C . PRO A 1 103 ? 26.885 -17.964 1.835 1.00 81.25 103 PRO A C 1
ATOM 804 O O . PRO A 1 103 ? 27.612 -17.628 2.769 1.00 81.25 103 PRO A O 1
ATOM 807 N N . ALA A 1 104 ? 25.924 -18.877 1.966 1.00 72.81 104 ALA A N 1
ATOM 808 C CA . ALA A 1 104 ? 25.806 -19.752 3.127 1.00 72.81 104 ALA A CA 1
ATOM 809 C C . ALA A 1 104 ? 26.605 -21.037 2.862 1.00 72.81 104 ALA A C 1
ATOM 811 O O . ALA A 1 104 ? 26.608 -21.554 1.743 1.00 72.81 104 ALA A O 1
ATOM 812 N N . THR A 1 105 ? 27.301 -21.551 3.878 1.00 66.62 105 THR A N 1
ATOM 813 C CA . THR A 1 105 ? 27.996 -22.844 3.800 1.00 66.62 105 THR A CA 1
ATOM 814 C C . THR A 1 105 ? 27.003 -23.956 3.436 1.00 66.62 105 THR A C 1
ATOM 816 O O . THR A 1 105 ? 25.820 -23.860 3.745 1.00 66.62 105 THR A O 1
ATOM 819 N N . ALA A 1 106 ? 27.482 -25.000 2.748 1.00 57.94 106 ALA A N 1
ATOM 820 C CA . ALA A 1 106 ? 26.733 -25.955 1.909 1.00 57.94 106 ALA A CA 1
ATOM 821 C C . ALA A 1 106 ? 25.524 -26.717 2.515 1.00 57.94 106 ALA A C 1
ATOM 823 O O . ALA A 1 106 ? 24.930 -27.557 1.839 1.00 57.94 106 ALA A O 1
ATOM 824 N N . LYS A 1 107 ? 25.092 -26.429 3.745 1.00 57.88 107 LYS A N 1
ATOM 825 C CA . LYS A 1 107 ? 23.764 -26.817 4.227 1.00 57.88 107 LYS A CA 1
ATOM 826 C C . LYS A 1 107 ? 22.722 -25.858 3.659 1.00 57.88 107 LYS A C 1
ATOM 828 O O . LYS A 1 107 ? 22.237 -24.959 4.340 1.00 57.88 107 LYS A O 1
ATOM 833 N N . ALA A 1 108 ? 22.341 -26.090 2.406 1.00 55.12 108 ALA A N 1
ATOM 834 C CA . ALA A 1 108 ? 21.041 -25.641 1.936 1.00 55.12 108 ALA A CA 1
ATOM 835 C C . ALA A 1 108 ? 19.988 -26.144 2.938 1.00 55.12 108 ALA A C 1
ATOM 837 O O . ALA A 1 108 ? 19.895 -27.345 3.205 1.00 55.12 108 ALA A O 1
ATOM 838 N N . MET A 1 109 ? 19.254 -25.213 3.545 1.00 59.44 109 MET A N 1
ATOM 839 C CA . MET A 1 109 ? 18.160 -25.515 4.458 1.00 59.44 109 MET A CA 1
ATOM 840 C C . MET A 1 109 ? 17.211 -26.492 3.744 1.00 59.44 109 MET A C 1
ATOM 842 O O . MET A 1 109 ? 16.820 -26.216 2.603 1.00 59.44 109 MET A O 1
ATOM 846 N N . PRO A 1 110 ? 16.902 -27.663 4.332 1.00 52.72 110 PRO A N 1
ATOM 847 C CA . PRO A 1 110 ? 16.086 -28.660 3.659 1.00 52.72 110 PRO A CA 1
ATOM 848 C C . PRO A 1 110 ? 14.756 -28.021 3.266 1.00 52.72 110 PRO A C 1
ATOM 850 O O . PRO A 1 110 ? 14.094 -27.391 4.091 1.00 52.72 110 PRO A O 1
ATOM 853 N N . ARG A 1 111 ? 14.370 -28.159 1.991 1.00 45.38 111 ARG A N 1
ATOM 854 C CA . ARG A 1 111 ? 13.033 -27.768 1.538 1.00 45.38 111 ARG A CA 1
ATOM 855 C C . ARG A 1 111 ? 12.028 -28.535 2.394 1.00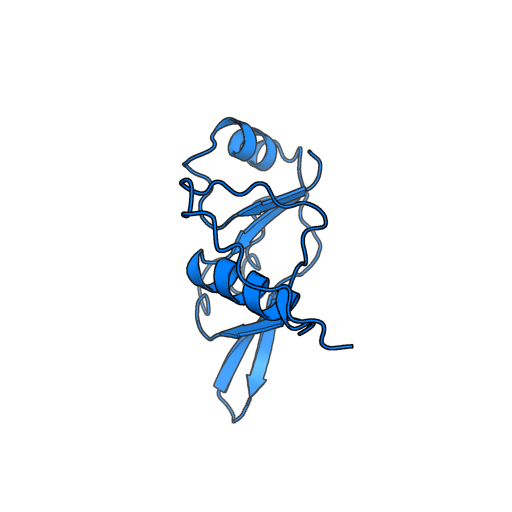 45.38 111 ARG A C 1
ATOM 857 O O . ARG A 1 111 ? 11.937 -29.756 2.266 1.00 45.38 111 ARG A O 1
ATOM 864 N N . SER A 1 112 ? 11.297 -27.829 3.255 1.00 44.38 112 SER A N 1
ATOM 865 C CA . SER A 1 112 ? 10.123 -28.372 3.933 1.00 44.38 112 SER A CA 1
ATOM 866 C C . SER A 1 112 ? 9.133 -28.809 2.859 1.00 44.38 112 SER A C 1
ATOM 868 O O . SER A 1 112 ? 8.452 -27.983 2.256 1.00 44.38 112 SER A O 1
ATOM 870 N N . LYS A 1 113 ? 9.098 -30.110 2.559 1.00 45.22 113 LYS A N 1
ATOM 871 C CA . LYS A 1 113 ? 8.010 -30.726 1.801 1.00 45.22 113 LYS A CA 1
ATOM 872 C C . LYS A 1 113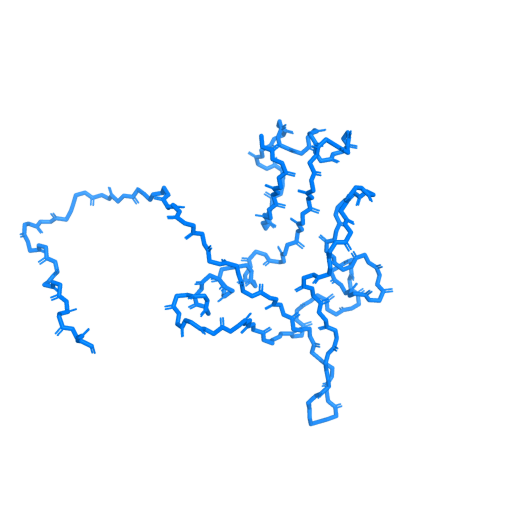 ? 6.826 -30.872 2.751 1.00 45.22 113 LYS A C 1
ATOM 874 O O . LYS A 1 113 ? 6.579 -31.959 3.260 1.00 45.22 113 LYS A O 1
ATOM 879 N N . THR A 1 114 ? 6.115 -29.786 3.000 1.00 42.62 114 THR A N 1
ATOM 880 C CA . THR A 1 114 ? 4.756 -29.862 3.534 1.00 42.62 114 THR A CA 1
ATOM 881 C C . THR A 1 114 ? 3.804 -29.598 2.378 1.00 42.62 114 THR A C 1
ATOM 883 O O . THR A 1 114 ? 3.868 -28.551 1.736 1.00 42.62 114 THR A O 1
ATOM 886 N N . ARG A 1 115 ? 3.065 -30.662 2.055 1.00 35.28 115 ARG A N 1
ATOM 887 C CA . ARG A 1 115 ? 1.965 -30.726 1.092 1.00 35.28 115 ARG A CA 1
ATOM 888 C C . ARG A 1 115 ? 0.807 -29.841 1.523 1.00 35.28 115 ARG A C 1
ATOM 890 O O . ARG A 1 115 ? 0.649 -29.681 2.752 1.00 35.28 115 ARG A O 1
#

Radius of gyration: 17.02 Å; chains: 1; bounding box: 43×44×35 Å

Sequence (115 aa):
MKWALCGHWGQSPRISDLAEQNKIAAYNYPQGVLTQTLRAAAAHQPGILSEIGIGTFVDPRQQGGKLNEVTKEDLIKLVEIDNQEYLYYKAIAPNVAFIRATPATAKAMPRSKTR

Foldseek 3Di:
DAEDEDQDCVVPVVVVVCLVVVVHWYFHDNHVLLVVLQVCVVVVHFWDKAPPQVPHCCAPVHVVRTRHDNHDDRQWDWDADPNDIIITGTRDHDPDDDDDDDDDPPPPPPPPPDD

pLDDT: mean 91.89, std 13.96, range [35.28, 98.62]

Secondary structure (DSSP, 8-state):
--EEEES-STT-HHHHHHHHTT-SEEEE--HHHHHHHHHHHHTT-SEEEE-TTTTSTTSTTTTTTB-STT-----EEEEEETTEEEEEEEP---S------PPPPS-PPP-----